Protein 4PAC (pdb70)

B-factor: mean 59.63, std 19.81, range [30.05, 154.55]

Organism: Arabidopsis thaliana (NCBI:txid3702)

InterPro domains:
  IPR008207 Signal transduction histidine kinase, phosphotransfer (Hpt) domain [PF01627] (46-130)
  IPR008207 Signal transduction histidine kinase, phosphotransfer (Hpt) domain [PS50894] (40-147)
  IPR008207 Signal transduction histidine kinase, phosphotransfer (Hpt) domain [cd00088] (44-127)
  IPR036641 HPT domain superfamily [G3DSA:1.20.120.160] (1-156)
  IPR036641 HPT domain superfamily [SSF47226] (6-143)
  IPR045871 H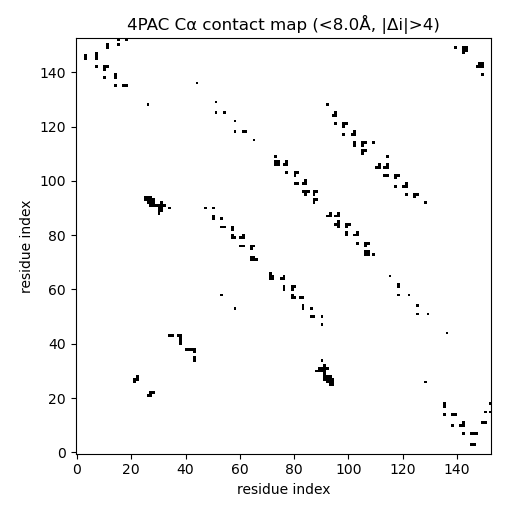istidine-containing phosphotransfer protein 1-5/Phosphorelay intermediate protein YPD1 [PTHR28242] (7-143)

Solvent-accessible surface area: 9187 Å² total; per-residue (Å²): 180,139,158,66,74,81,85,24,56,85,15,34,167,88,6,92,84,52,9,94,42,2,73,155,91,10,11,5,30,91,78,5,46,72,12,52,146,113,60,144,118,84,82,2,36,98,43,4,56,115,6,16,110,50,0,86,121,13,15,52,43,0,42,159,19,5,113,79,151,56,134,23,73,27,97,100,1,9,58,9,0,98,112,0,69,36,25,0,28,77,5,0,0,82,85,2,61,81,38,0,84,60,0,57,116,22,7,135,72,147,70,90,134,14,0,45,145,16,23,84,63,0,40,96,26,14,106,34,6,84,74,58,3,89,62,2,26,68,15,24,127,85,0,100,136,17,66,11,132,51,27,189,106

Foldseek 3Di:
DCVLVVVLVVLLVVLVVLVVVCVVVQQFDVLLLVVVVPDPDCVSVVLVVVLVVLLVVLLVQLVVQLPCPDDGPLVRNLVSLVVNLVSCVNNGRGVLNVLSVQLNVCSVVVVSVSVVVSSVSSVVSVVVSVVSVVVSVVSVVVNVVSPHDHDSD

Radius of gyration: 18.5 Å; Cα contacts (8 Å, |Δi|>4): 144; chains: 1; bounding box: 27×26×65 Å

GO terms:
  GO:0005634 nucleus (C, IDA)
  GO:0005737 cytoplasm (C, IDA)
  GO:0043424 protein histidine kinase binding (F, IPI)
  GO:0009927 histidine phosphotransfer kinase activity (F, IDA)
  GO:0000160 phosphorelay signal transduction system (P, IDA)
  GO:0009557 antipodal cell differentiation (P, IGI)
  GO:0009560 embryo sac egg cell differentiation (P, IGI)
  GO:0009736 cytokinin-activated signaling pathway (P, TAS)
  GO:0005829 cytosol (C, HDA)
  GO:0009736 cytokinin-activated signaling pathway (P, IMP)
  GO:0005515 protein binding (F, IPI)

Sequence (153 aa):
MEFMDALIAQLQRQFRDYTISLYQQGFLDDQFTELKKLQDPDFVSEVLSLFFEDCVKLISNMARALDTTGTVDFSQVGASVHQLKGSSSSVGAKRVKTLCVSFKECCEAKNYEGCVRCLQQVDIEYKALKTKLQDMFNLEKQIIQAGGIVPQV

Secondary structure (DSSP, 8-state):
-TTTHHHHHHHHHHHHHHHHHHHHTTSB-HHHHHHHTT----HHHHHHHHHHHHHHHHHHHHHHHHS-SSS--HHHHHHHHHHHHHHHHHHTBHHHHHHHHHHHHHHHTT-HHHHHHHHHHHHHHHHHHHHHHHHHHHHHHHHHTTTPPPP--

Structure (mmCIF, N/CA/C/O backbone):
data_4PAC
#
_entry.id   4PAC
#
_cell.length_a   59.900
_cell.length_b   59.900
_cell.length_c   169.700
_cell.angle_alpha   90.00
_cell.angle_beta   90.00
_cell.angle_gamma   90.00
#
_symmetry.space_group_name_H-M   'P 41 21 2'
#
loop_
_entity.id
_entity.type
_entity.pdbx_description
1 polymer 'Histidine-containing phosphotransfer protein 2'
2 non-polymer '2-(N-MORPHOLINO)-ETHANESULFONIC ACID'
3 non-polymer IMIDAZOLE
4 water water
#
loop_
_atom_site.group_PDB
_atom_site.id
_atom_site.type_symbol
_atom_site.label_atom_id
_atom_site.label_alt_id
_atom_site.label_comp_id
_atom_site.label_asym_id
_atom_site.label_entity_id
_atom_site.label_seq_id
_atom_site.pdbx_PDB_ins_code
_atom_site.Cartn_x
_atom_site.Cartn_y
_atom_site.Cartn_z
_atom_site.occupancy
_atom_site.B_iso_or_equiv
_atom_site.auth_seq_id
_atom_site.auth_comp_id
_atom_site.auth_asym_id
_atom_site.auth_atom_id
_atom_site.pdbx_PDB_model_num
ATOM 1 N N . MET A 1 42 ? 23.744 9.324 40.717 1.00 77.50 42 MET A N 1
ATOM 2 C CA . MET A 1 42 ? 24.571 9.073 41.916 1.00 90.45 42 MET A CA 1
ATOM 3 C C . MET A 1 42 ? 25.946 8.511 41.544 1.00 85.56 42 MET A C 1
ATOM 4 O O . MET A 1 42 ? 26.118 7.888 40.503 1.00 86.86 42 MET A O 1
ATOM 9 N N . GLU A 1 43 ? 26.932 8.753 42.396 1.00 86.13 43 GLU A N 1
ATOM 10 C CA . GLU A 1 43 ? 28.316 8.805 41.927 1.00 84.77 43 GLU A CA 1
ATOM 11 C C . GLU A 1 43 ? 29.053 7.462 41.691 1.00 83.81 43 GLU A C 1
ATOM 12 O O . GLU A 1 43 ? 30.258 7.449 41.433 1.00 81.57 43 GLU A O 1
ATOM 18 N N . PHE A 1 44 ? 28.319 6.348 41.724 1.00 83.25 44 PHE A N 1
ATOM 19 C CA . PHE A 1 44 ? 28.884 5.016 41.401 1.00 74.00 44 PHE A CA 1
ATOM 20 C C . PHE A 1 44 ? 28.679 4.614 39.938 1.00 71.19 44 PHE A C 1
ATOM 21 O O . PHE A 1 44 ? 29.391 3.742 39.415 1.00 78.08 44 PHE A O 1
ATOM 29 N N . MET A 1 45 ? 27.687 5.238 39.300 1.00 61.84 45 MET A N 1
ATOM 30 C CA . MET A 1 45 ? 27.453 5.085 37.878 1.00 58.08 45 MET A CA 1
ATOM 31 C C . MET A 1 45 ? 28.456 5.887 37.077 1.00 63.69 45 MET A C 1
ATOM 32 O O . MET A 1 45 ? 28.547 5.714 35.866 1.00 72.96 45 MET A O 1
ATOM 37 N N . ASP A 1 46 ? 29.206 6.763 37.747 1.00 67.01 46 ASP A N 1
ATOM 38 C CA . ASP A 1 46 ? 30.238 7.593 37.099 1.00 68.69 46 ASP A CA 1
ATOM 39 C C . ASP A 1 46 ? 31.323 6.725 36.450 1.00 73.72 46 ASP A C 1
ATOM 40 O O . ASP A 1 46 ? 31.964 7.118 35.466 1.00 69.54 46 ASP A O 1
ATOM 45 N N . ALA A 1 47 ? 31.531 5.542 37.011 1.00 82.42 47 ALA A N 1
ATOM 46 C CA . ALA A 1 47 ? 32.438 4.576 36.413 1.00 89.18 47 ALA A CA 1
ATOM 47 C C . ALA A 1 47 ? 31.942 4.223 34.990 1.00 87.34 47 ALA A C 1
ATOM 48 O O . ALA A 1 47 ? 32.700 4.285 34.001 1.00 76.96 47 ALA A O 1
ATOM 50 N N . LEU A 1 48 ? 30.652 3.890 34.913 1.00 78.01 48 LEU A N 1
ATOM 51 C CA . LEU A 1 48 ? 30.001 3.494 33.675 1.00 76.22 48 LEU A CA 1
ATOM 52 C C . LEU A 1 48 ? 29.746 4.706 32.724 1.00 72.50 48 LEU A C 1
ATOM 53 O O . LEU A 1 48 ? 30.239 4.717 31.581 1.00 67.80 48 LEU A O 1
ATOM 58 N N . ILE A 1 49 ? 29.022 5.733 33.188 1.00 61.26 49 ILE A N 1
ATOM 59 C CA . ILE A 1 49 ? 28.824 6.933 32.363 1.00 62.75 49 ILE A CA 1
ATOM 60 C C . ILE A 1 49 ? 30.108 7.356 31.646 1.00 65.74 49 ILE A C 1
ATOM 61 O O . ILE A 1 49 ? 30.096 7.591 30.445 1.00 72.93 49 ILE A O 1
ATOM 66 N N . ALA A 1 50 ? 31.216 7.411 32.374 1.00 73.58 50 ALA A N 1
ATOM 67 C CA . ALA A 1 50 ? 32.518 7.790 31.797 1.00 76.00 50 ALA A CA 1
ATOM 68 C C . ALA A 1 50 ? 32.947 6.944 30.622 1.00 69.23 50 ALA A C 1
ATOM 69 O O . ALA A 1 50 ? 33.467 7.468 29.647 1.00 74.70 50 ALA A O 1
ATOM 71 N N . GLN A 1 51 ? 32.745 5.636 30.715 1.00 68.11 51 GLN A N 1
ATOM 72 C CA . GLN A 1 51 ? 33.334 4.737 29.739 1.00 73.09 51 GLN A CA 1
ATOM 73 C C . GLN A 1 51 ? 32.528 4.740 28.417 1.00 76.61 51 GLN A C 1
ATOM 74 O O . GLN A 1 51 ? 33.124 4.703 27.320 1.00 72.86 51 GLN A O 1
ATOM 80 N N . LEU A 1 52 ? 31.191 4.789 28.523 1.00 62.87 52 LEU A N 1
ATOM 81 C CA . LEU A 1 52 ? 30.335 4.856 27.338 1.00 56.66 52 LEU A CA 1
ATOM 82 C C . LEU A 1 52 ? 30.568 6.175 26.644 1.00 58.30 52 LEU A C 1
ATOM 83 O O . LEU A 1 52 ? 30.664 6.240 25.415 1.00 63.46 52 LEU A O 1
ATOM 88 N N . GLN A 1 53 ? 30.673 7.233 27.427 1.00 52.73 53 GLN A N 1
ATOM 89 C CA . GLN A 1 53 ? 31.098 8.490 26.857 1.00 53.76 53 GLN A CA 1
ATOM 90 C C . GLN A 1 53 ? 32.417 8.279 26.068 1.00 54.05 53 GLN A C 1
ATOM 91 O O . GLN A 1 53 ? 32.553 8.805 24.965 1.00 54.44 53 GLN A O 1
ATOM 97 N N . ARG A 1 54 ? 33.359 7.468 26.581 1.00 57.96 54 ARG A N 1
ATOM 98 C CA . ARG A 1 54 ? 34.599 7.192 25.833 1.00 53.14 54 ARG A CA 1
ATOM 99 C C . ARG A 1 54 ? 34.195 6.441 24.550 1.00 53.05 54 ARG A C 1
ATOM 100 O O . ARG A 1 54 ? 34.368 6.965 23.433 1.00 52.56 54 ARG A O 1
ATOM 108 N N . GLN A 1 55 ? 33.597 5.255 24.721 1.00 48.50 55 GLN A N 1
ATOM 109 C CA . GLN A 1 55 ? 33.087 4.419 23.621 1.00 48.68 55 GLN A CA 1
ATOM 110 C C . GLN A 1 55 ? 32.447 5.230 22.487 1.00 50.09 55 GLN A C 1
ATOM 111 O O . GLN A 1 55 ? 32.876 5.117 21.332 1.00 53.94 55 GLN A O 1
ATOM 117 N N . PHE A 1 56 ? 31.430 6.033 22.826 1.00 47.12 56 PHE A N 1
ATOM 118 C CA . PHE A 1 56 ? 30.848 7.052 21.947 1.00 47.59 56 PHE A CA 1
ATOM 119 C C . PHE A 1 56 ? 31.840 7.949 21.194 1.00 54.00 56 PHE A C 1
ATOM 120 O O . PHE A 1 56 ? 31.910 7.878 19.954 1.00 60.81 56 PHE A O 1
ATOM 128 N N . ARG A 1 57 ? 32.600 8.789 21.905 1.00 53.50 57 ARG A N 1
ATOM 129 C CA . ARG A 1 57 ? 33.610 9.642 21.233 1.00 55.97 57 ARG A CA 1
ATOM 130 C C . ARG A 1 57 ? 34.429 8.830 20.248 1.00 60.59 57 ARG A C 1
ATOM 131 O O . ARG A 1 57 ? 34.657 9.283 19.126 1.00 59.22 57 ARG A O 1
ATOM 139 N N . ASP A 1 58 ? 34.821 7.615 20.642 1.00 58.36 58 ASP A N 1
ATOM 140 C CA . ASP A 1 58 ? 35.740 6.821 19.831 1.00 60.24 58 ASP A CA 1
ATOM 141 C C . ASP A 1 58 ? 35.087 6.367 18.548 1.00 64.45 58 ASP A C 1
ATOM 142 O O . ASP A 1 58 ? 35.583 6.672 17.466 1.00 71.07 58 ASP A O 1
ATOM 147 N N . TYR A 1 59 ? 33.987 5.625 18.668 1.00 66.52 59 TYR A N 1
ATOM 148 C CA . TYR A 1 59 ? 33.168 5.199 17.528 1.00 61.55 59 TYR A CA 1
ATOM 149 C C . TYR A 1 59 ? 32.852 6.387 16.619 1.00 54.66 59 TYR A C 1
ATOM 150 O O . TYR A 1 59 ? 33.206 6.384 15.428 1.00 47.31 59 TYR A O 1
ATOM 159 N N . THR A 1 60 ? 32.190 7.400 17.191 1.00 48.06 60 THR A N 1
ATOM 160 C CA . THR A 1 60 ? 31.870 8.632 16.446 1.00 52.73 60 THR A CA 1
ATOM 161 C C . THR A 1 60 ? 33.017 9.162 15.578 1.00 55.70 60 THR A C 1
ATOM 162 O O . THR A 1 60 ? 32.854 9.368 14.367 1.00 63.26 60 THR A O 1
ATOM 166 N N . ILE A 1 61 ? 34.184 9.328 16.183 1.00 54.14 61 ILE A N 1
ATOM 167 C CA . ILE A 1 61 ? 35.382 9.703 15.449 1.00 53.17 61 ILE A CA 1
ATOM 168 C C . ILE A 1 61 ? 35.793 8.669 14.379 1.00 53.43 61 ILE A C 1
ATOM 169 O O . ILE A 1 61 ? 36.082 9.066 13.247 1.00 57.01 61 ILE A O 1
ATOM 174 N N . SER A 1 62 ? 35.764 7.366 14.692 1.00 50.54 62 SER A N 1
ATOM 175 C CA . SER A 1 62 ? 36.005 6.341 13.660 1.00 48.86 62 SER A CA 1
ATOM 176 C C . SER A 1 62 ? 35.008 6.379 12.479 1.00 54.53 62 SER A C 1
ATOM 177 O O . SER A 1 62 ? 35.395 6.072 11.328 1.00 53.77 62 SER A O 1
ATOM 180 N N . LEU A 1 63 ? 33.741 6.747 12.718 1.00 49.04 63 LEU A N 1
ATOM 181 C CA . LEU A 1 63 ? 32.845 6.958 11.561 1.00 49.67 63 LEU A CA 1
ATOM 182 C C . LEU A 1 63 ? 33.271 8.117 10.632 1.00 56.21 63 LEU A C 1
ATOM 183 O O . LEU A 1 63 ? 33.053 8.054 9.418 1.00 65.19 63 LEU A O 1
ATOM 188 N N . TYR A 1 64 ? 33.852 9.186 11.165 1.00 54.36 64 TYR A N 1
ATOM 189 C CA . TYR A 1 64 ? 34.292 10.252 10.261 1.00 56.07 64 TYR A CA 1
ATOM 190 C C . TYR A 1 64 ? 35.588 9.842 9.586 1.00 62.22 64 TYR A C 1
ATOM 191 O O . TYR A 1 64 ? 35.808 10.098 8.406 1.00 68.38 64 TYR A O 1
ATOM 200 N N . GLN A 1 65 ? 36.444 9.189 10.348 1.00 67.05 65 GLN A N 1
ATOM 201 C CA . GLN A 1 65 ? 37.733 8.823 9.847 1.00 76.03 65 GLN A CA 1
ATOM 202 C C . GLN A 1 65 ? 37.585 7.854 8.690 1.00 73.86 65 GLN A C 1
ATOM 203 O O . GLN A 1 65 ? 38.436 7.820 7.819 1.00 81.92 65 GLN A O 1
ATOM 209 N N . GLN A 1 66 ? 36.510 7.072 8.682 1.00 74.81 66 GLN A N 1
ATOM 210 C CA . GLN A 1 66 ? 36.212 6.165 7.560 1.00 70.01 66 GLN A CA 1
ATOM 211 C C . GLN A 1 66 ? 35.262 6.789 6.521 1.00 63.62 66 GLN A C 1
ATOM 212 O O . GLN A 1 66 ? 34.776 6.087 5.613 1.00 61.16 66 GLN A O 1
ATOM 218 N N . GLY A 1 67 ? 35.016 8.103 6.658 1.00 59.03 67 GLY A N 1
ATOM 219 C CA . GLY A 1 67 ? 34.088 8.865 5.808 1.00 51.83 67 GLY A CA 1
ATOM 220 C C . GLY A 1 67 ? 32.742 8.181 5.556 1.00 60.83 67 GLY A C 1
ATOM 221 O O . GLY A 1 67 ? 32.345 8.050 4.407 1.00 65.49 67 GLY A O 1
ATOM 222 N N . PHE A 1 68 ? 32.064 7.699 6.613 1.00 54.46 68 PHE A N 1
ATOM 223 C CA . PHE A 1 68 ? 30.673 7.289 6.506 1.00 51.80 68 PHE A CA 1
ATOM 224 C C . PHE A 1 68 ? 29.867 8.539 6.722 1.00 57.52 68 PHE A C 1
ATOM 225 O O . PHE A 1 68 ? 28.695 8.589 6.348 1.00 67.31 68 PHE A O 1
ATOM 233 N N . LEU A 1 69 ? 30.484 9.534 7.366 1.00 52.99 69 LEU A N 1
ATOM 234 C CA . LEU A 1 69 ? 29.784 10.765 7.709 1.00 52.61 69 LEU A CA 1
ATOM 235 C C . LEU A 1 69 ? 30.631 11.992 7.422 1.00 51.05 69 LEU A C 1
ATOM 236 O O . LEU A 1 69 ? 31.856 11.870 7.282 1.00 48.31 69 LEU A O 1
ATOM 241 N N . ASP A 1 70 ? 29.973 13.157 7.339 1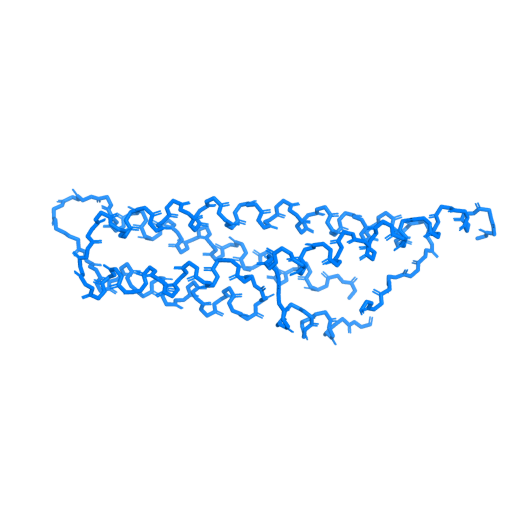.00 46.44 70 ASP A N 1
ATOM 242 C CA . ASP A 1 70 ? 30.665 14.413 7.140 1.00 47.13 70 ASP A CA 1
ATOM 243 C C . ASP A 1 70 ? 30.033 15.614 7.853 1.00 49.71 70 ASP A C 1
ATOM 244 O O . ASP A 1 70 ? 29.177 15.477 8.737 1.00 51.68 70 ASP A O 1
ATOM 249 N N . ASP A 1 71 ? 30.461 16.796 7.440 1.00 46.01 71 ASP A N 1
ATOM 250 C CA . ASP A 1 71 ? 30.130 18.010 8.119 1.00 53.35 71 ASP A CA 1
ATOM 251 C C . ASP A 1 71 ? 28.622 18.300 8.184 1.00 50.00 71 ASP A C 1
ATOM 252 O O . ASP A 1 71 ? 28.169 19.077 9.043 1.00 50.19 71 ASP A O 1
ATOM 257 N N . GLN A 1 72 ? 27.840 17.677 7.304 1.00 47.80 72 GLN A N 1
ATOM 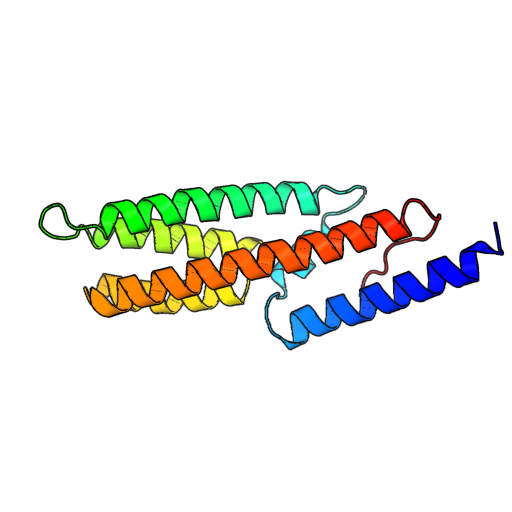258 C CA . GLN A 1 72 ? 26.407 17.953 7.266 1.00 45.66 72 GLN A CA 1
ATOM 259 C C . GLN A 1 72 ? 25.709 17.147 8.339 1.00 48.04 72 GLN A C 1
ATOM 260 O O . GLN A 1 72 ? 24.665 17.574 8.859 1.00 49.90 72 GLN A O 1
ATOM 266 N N . PHE A 1 73 ? 26.279 15.991 8.703 1.00 46.32 73 PHE A N 1
ATOM 267 C CA . PHE A 1 73 ? 25.728 15.220 9.856 1.00 48.81 73 PHE A CA 1
ATOM 268 C C . PHE A 1 73 ? 25.899 16.084 11.096 1.00 51.02 73 PHE A C 1
ATOM 269 O O . PHE A 1 73 ? 24.925 16.467 11.756 1.00 48.42 73 PHE A O 1
ATOM 277 N N . THR A 1 74 ? 27.165 16.390 11.381 1.00 49.85 74 THR A N 1
ATOM 278 C CA . THR A 1 74 ? 27.537 17.394 12.359 1.00 50.21 74 THR A CA 1
ATOM 279 C C . THR A 1 74 ? 26.564 18.558 12.400 1.00 53.73 74 THR A C 1
ATOM 280 O O . THR A 1 74 ? 25.951 18.819 13.430 1.00 66.04 74 THR A O 1
ATOM 284 N N . GLU A 1 75 ? 26.413 19.253 11.282 1.00 52.80 75 GLU A N 1
ATOM 285 C CA . GLU A 1 75 ? 25.475 20.377 11.185 1.00 52.99 75 GLU A CA 1
ATOM 286 C C . GLU A 1 75 ? 24.026 20.080 11.638 1.00 51.03 75 GLU A C 1
ATOM 287 O O . GLU A 1 75 ? 23.283 20.952 12.104 1.00 52.20 75 GLU A O 1
ATOM 293 N N . LEU A 1 76 ? 23.633 18.833 11.496 1.00 48.58 76 LEU A N 1
ATOM 294 C CA . LEU A 1 76 ? 22.301 18.422 11.846 1.00 49.61 76 LEU A CA 1
ATOM 295 C C . LEU A 1 76 ? 22.131 18.043 13.343 1.00 54.69 76 LEU A C 1
ATOM 296 O O . LEU A 1 76 ? 21.047 18.271 13.933 1.00 54.16 76 LEU A O 1
ATOM 301 N N . LYS A 1 77 ? 23.182 17.457 13.944 1.00 53.06 77 LYS A N 1
ATOM 302 C CA . LYS A 1 77 ? 23.315 17.345 15.419 1.00 50.68 77 LYS A CA 1
ATOM 303 C C . LYS A 1 77 ? 23.105 18.702 16.127 1.00 54.28 77 LYS A C 1
ATOM 304 O O . LYS A 1 77 ? 22.354 18.820 17.111 1.00 52.26 77 LYS A O 1
ATOM 310 N N . LYS A 1 78 ? 23.750 19.728 15.586 1.00 56.68 78 LYS A N 1
ATOM 311 C CA . LYS A 1 78 ? 23.598 21.073 16.075 1.00 61.47 78 LYS A CA 1
ATOM 312 C C . LYS A 1 78 ? 22.149 21.507 16.154 1.00 69.62 78 LYS A C 1
ATOM 313 O O . LYS A 1 78 ? 21.870 22.594 16.663 1.00 82.55 78 LYS A O 1
ATOM 319 N N . LEU A 1 79 ? 21.216 20.705 15.644 1.00 75.35 79 LEU A N 1
ATOM 320 C CA . LEU A 1 79 ? 19.809 21.125 15.695 1.00 76.86 79 LEU A CA 1
ATOM 321 C C . LEU A 1 79 ? 19.055 20.377 16.793 1.00 81.31 79 LEU A C 1
ATOM 322 O O . LEU A 1 79 ? 17.837 20.439 16.878 1.00 83.98 79 LEU A O 1
ATOM 327 N N . GLN A 1 80 ? 19.791 19.692 17.661 1.00 92.05 80 GLN A N 1
ATOM 328 C CA . GLN A 1 80 ? 19.203 19.159 18.892 1.00 113.31 80 GLN A CA 1
ATOM 329 C C . GLN A 1 80 ? 18.912 20.302 19.892 1.00 122.72 80 GLN A C 1
ATOM 330 O O . GLN A 1 80 ? 19.377 21.425 19.700 1.00 126.47 80 GLN A O 1
ATOM 336 N N . ASP A 1 81 ? 18.147 20.015 20.948 1.00 135.34 81 ASP A N 1
ATOM 337 C CA . ASP A 1 81 ? 17.879 20.990 22.024 1.00 130.93 81 ASP A CA 1
ATOM 338 C C . ASP A 1 81 ? 18.708 20.700 23.279 1.00 125.46 81 ASP A C 1
ATOM 339 O O . ASP A 1 81 ? 19.156 19.565 23.490 1.00 121.88 81 ASP A O 1
ATOM 344 N N . PRO A 1 85 ? 15.558 16.381 21.221 1.00 110.53 85 PRO A N 1
ATOM 345 C CA . PRO A 1 85 ? 15.729 15.366 22.275 1.00 100.23 85 PRO A CA 1
ATOM 346 C C . PRO A 1 85 ? 16.183 14.012 21.707 1.00 90.61 85 PRO A C 1
ATOM 347 O O . PRO A 1 85 ? 16.896 13.272 22.377 1.00 82.02 85 PRO A O 1
ATOM 351 N N . ASP A 1 86 ? 15.731 13.706 20.488 1.00 81.64 86 ASP A N 1
ATOM 352 C CA . ASP A 1 86 ? 16.196 12.576 19.664 1.00 77.96 86 ASP A CA 1
ATOM 353 C C . ASP A 1 86 ? 15.707 12.754 18.195 1.00 79.08 86 ASP A C 1
ATOM 354 O O . ASP A 1 86 ? 15.642 11.795 17.416 1.00 69.85 86 ASP A O 1
ATOM 359 N N . PHE A 1 87 ? 15.346 13.997 17.852 1.00 77.06 87 PHE A N 1
ATOM 360 C CA . PHE A 1 87 ? 14.945 14.444 16.502 1.00 60.50 87 PHE A CA 1
ATOM 361 C C . PHE A 1 87 ? 15.946 14.075 15.378 1.00 61.55 87 PHE A C 1
ATOM 362 O O . PHE A 1 87 ? 15.542 13.757 14.265 1.00 58.77 87 PHE A O 1
ATOM 370 N N . VAL A 1 88 ? 17.243 14.086 15.673 1.00 55.63 88 VAL A N 1
ATOM 371 C CA . VAL A 1 88 ? 18.211 13.596 14.713 1.00 53.10 88 VAL A CA 1
ATOM 372 C C . VAL A 1 88 ? 17.868 12.186 14.207 1.00 51.19 88 VAL A C 1
ATOM 373 O O . VAL A 1 88 ? 17.935 11.925 13.010 1.00 55.89 88 VAL A O 1
ATOM 377 N N . SER A 1 89 ? 17.485 11.282 15.094 1.00 54.84 89 SER A N 1
ATOM 378 C CA . SER A 1 89 ? 17.086 9.913 14.687 1.00 56.49 89 SER A CA 1
ATOM 379 C C . SER A 1 89 ? 15.823 9.854 13.814 1.00 56.26 89 SER A C 1
ATOM 380 O O . SER A 1 89 ? 15.678 8.946 12.999 1.00 64.47 89 SER A O 1
ATOM 383 N N . GLU A 1 90 ? 14.878 10.763 14.026 1.00 53.72 90 GLU A N 1
ATOM 384 C CA . GLU A 1 90 ? 13.665 10.753 13.211 1.00 55.55 90 GLU A CA 1
ATOM 385 C C . GLU A 1 90 ? 13.978 11.218 11.773 1.00 54.77 90 GLU A C 1
ATOM 386 O O . GLU A 1 90 ? 13.508 10.623 10.769 1.00 45.35 90 GLU A O 1
ATOM 392 N N . VAL A 1 91 ? 14.808 12.263 11.678 1.00 47.13 91 VAL A N 1
ATOM 393 C CA . VAL A 1 91 ? 15.217 12.724 10.394 1.00 35.87 91 VAL A CA 1
ATOM 394 C C . VAL A 1 91 ? 15.877 11.571 9.683 1.00 33.33 91 VAL A C 1
ATOM 395 O O . VAL A 1 91 ? 15.518 11.274 8.552 1.00 33.91 91 VAL A O 1
ATOM 399 N N . LEU A 1 92 ? 16.791 10.875 10.348 1.00 32.85 92 LEU A N 1
ATOM 400 C CA . LEU A 1 92 ? 17.488 9.766 9.659 1.00 35.36 92 LEU A CA 1
ATOM 401 C C . LEU A 1 92 ? 16.595 8.630 9.195 1.00 40.91 92 LEU A C 1
ATOM 402 O O . LEU A 1 92 ? 16.972 7.882 8.282 1.00 44.07 92 LEU A O 1
ATOM 407 N N . SER A 1 93 ? 15.421 8.470 9.810 1.00 35.91 93 SER A N 1
ATOM 408 C CA . SER A 1 93 ? 14.630 7.373 9.385 1.00 38.12 93 SER A CA 1
ATOM 409 C C . SER A 1 93 ? 13.945 7.840 8.137 1.00 45.55 93 SER A C 1
ATOM 410 O O . SER A 1 93 ? 13.746 7.030 7.224 1.00 55.90 93 SER A O 1
ATOM 413 N N . LEU A 1 94 ? 13.624 9.142 8.057 1.00 45.52 94 LEU A N 1
ATOM 414 C CA . LEU A 1 94 ? 12.988 9.703 6.834 1.00 43.46 94 LEU A CA 1
ATOM 415 C C . LEU A 1 94 ? 13.982 9.533 5.683 1.00 41.44 94 LEU A C 1
ATOM 416 O O . LEU A 1 94 ? 13.618 9.134 4.585 1.00 49.87 94 LEU A O 1
ATOM 421 N N . PHE A 1 95 ? 15.251 9.774 5.958 1.00 40.72 95 PHE A N 1
ATOM 422 C CA . PHE A 1 95 ? 16.307 9.435 4.988 1.00 42.86 95 PHE A CA 1
ATOM 423 C C . PHE A 1 95 ? 16.408 7.943 4.596 1.00 40.78 95 PHE A C 1
ATOM 424 O O . PHE A 1 95 ? 16.543 7.616 3.406 1.00 43.14 95 PHE A O 1
ATOM 432 N N . PHE A 1 96 ? 16.418 7.026 5.549 1.00 36.87 96 PHE A N 1
ATOM 433 C CA . PHE A 1 96 ? 16.371 5.610 5.087 1.00 40.80 96 PHE A CA 1
ATOM 434 C C . PHE A 1 96 ? 15.062 5.183 4.346 1.00 43.00 96 PHE A C 1
ATOM 435 O O . PHE A 1 96 ? 15.084 4.300 3.485 1.00 41.16 96 PHE A O 1
ATOM 443 N N . GLU A 1 97 ? 13.926 5.818 4.641 1.00 44.23 97 GLU A N 1
ATOM 444 C CA . GLU A 1 97 ? 12.714 5.549 3.844 1.00 40.74 97 GLU A CA 1
ATOM 445 C C . GLU A 1 97 ? 12.943 5.964 2.409 1.00 42.10 97 GLU A C 1
ATOM 446 O O . GLU A 1 97 ? 12.498 5.295 1.461 1.00 42.09 97 GLU A O 1
ATOM 452 N N . ASP A 1 98 ? 13.698 7.059 2.264 1.00 45.78 98 ASP A N 1
ATOM 453 C CA . ASP A 1 98 ? 14.187 7.537 0.966 1.00 45.57 98 ASP A CA 1
ATOM 454 C C . ASP A 1 98 ? 15.100 6.566 0.252 1.00 43.43 98 ASP A C 1
ATOM 455 O O . ASP A 1 98 ? 14.969 6.401 -0.952 1.00 46.36 98 ASP A O 1
ATOM 460 N N . CYS A 1 99 ? 16.048 5.959 0.952 1.00 37.14 99 CYS A N 1
ATOM 461 C CA . CYS A 1 99 ? 16.888 5.019 0.268 1.00 36.63 99 CYS A CA 1
ATOM 462 C C . CYS A 1 99 ? 16.004 3.902 -0.338 1.00 40.21 99 CYS A C 1
ATOM 463 O O . CYS A 1 99 ? 16.120 3.523 -1.529 1.00 37.14 99 CYS A O 1
ATOM 466 N N . VAL A 1 100 ? 15.052 3.432 0.461 1.00 39.48 100 VAL A N 1
ATOM 467 C CA . VAL A 1 100 ? 14.398 2.215 0.156 1.00 37.42 100 VAL A CA 1
ATOM 468 C C . VAL A 1 100 ? 13.598 2.532 -1.051 1.00 42.73 100 VAL A C 1
ATOM 469 O O . VAL A 1 100 ? 13.640 1.763 -2.042 1.00 46.91 100 VAL A O 1
ATOM 473 N N . LYS A 1 101 ? 12.897 3.676 -0.976 1.00 36.65 101 LYS A N 1
ATOM 474 C CA . LYS A 1 101 ? 11.991 4.053 -2.032 1.00 33.68 101 LYS A CA 1
ATOM 475 C C . LYS A 1 101 ? 12.769 4.306 -3.267 1.00 36.21 101 LYS A C 1
ATOM 476 O O . LYS A 1 101 ? 12.483 3.746 -4.319 1.00 38.24 101 LYS A O 1
ATOM 482 N N . LEU A 1 102 ? 13.748 5.208 -3.156 1.00 42.67 102 LEU A N 1
ATOM 483 C CA . LEU A 1 102 ? 14.476 5.668 -4.333 1.00 40.22 102 LEU A CA 1
ATOM 484 C C . LEU A 1 102 ? 15.190 4.498 -4.923 1.00 40.73 102 LEU A C 1
ATOM 485 O O . LEU A 1 102 ? 15.129 4.291 -6.134 1.00 46.85 102 LEU A O 1
ATOM 490 N N . ILE A 1 103 ? 15.815 3.679 -4.098 1.00 39.86 103 ILE A N 1
ATOM 491 C CA . ILE A 1 103 ? 16.392 2.473 -4.695 1.00 49.58 103 ILE A CA 1
ATOM 492 C C . ILE A 1 103 ? 15.357 1.544 -5.388 1.00 52.23 103 ILE A C 1
ATOM 493 O O . ILE A 1 103 ? 15.596 1.090 -6.513 1.00 58.84 103 ILE A O 1
ATOM 498 N N . SER A 1 104 ? 14.198 1.288 -4.791 1.00 45.77 104 SER A N 1
ATOM 499 C CA . SER A 1 104 ? 13.288 0.438 -5.538 1.00 48.90 104 SER A CA 1
ATOM 500 C C . SER A 1 104 ? 13.002 1.079 -6.917 1.00 50.68 104 SER A C 1
ATOM 501 O O . SER A 1 104 ? 13.090 0.380 -7.917 1.00 57.18 104 SER A O 1
ATOM 504 N N . ASN A 1 105 ? 12.748 2.395 -6.992 1.00 45.64 105 ASN A N 1
ATOM 505 C CA . ASN A 1 105 ? 12.615 3.090 -8.304 1.00 45.06 105 ASN A CA 1
ATOM 506 C C . ASN A 1 105 ? 13.705 2.742 -9.352 1.00 49.20 105 ASN A C 1
ATOM 507 O O . ASN A 1 105 ? 13.411 2.436 -10.520 1.00 53.71 105 ASN A O 1
ATOM 512 N N . MET A 1 106 ? 14.953 2.813 -8.925 1.00 46.77 106 MET A N 1
ATOM 513 C CA . MET A 1 106 ? 16.074 2.407 -9.734 1.00 50.52 106 MET A CA 1
ATOM 514 C C . MET A 1 106 ? 16.054 0.915 -10.134 1.00 54.29 106 MET A C 1
ATOM 515 O O . MET A 1 106 ? 16.160 0.597 -11.311 1.00 57.53 106 MET A O 1
ATOM 520 N N . ALA A 1 107 ? 15.888 -0.015 -9.207 1.00 52.26 107 ALA A N 1
ATOM 521 C CA . ALA A 1 107 ? 15.956 -1.423 -9.629 1.00 49.68 107 ALA A CA 1
ATOM 522 C C . ALA A 1 107 ? 14.792 -1.754 -10.555 1.00 53.92 107 ALA A C 1
ATOM 523 O O . ALA A 1 107 ? 14.976 -2.429 -11.569 1.00 54.15 107 ALA A O 1
ATOM 525 N N . ARG A 1 108 ? 13.595 -1.273 -10.203 1.00 53.82 108 ARG A N 1
ATOM 526 C CA . ARG A 1 108 ? 12.443 -1.322 -11.070 1.00 48.40 108 ARG A CA 1
ATOM 527 C C . ARG A 1 108 ? 12.816 -0.773 -12.453 1.00 52.43 108 ARG A C 1
ATOM 528 O O . ARG A 1 108 ? 12.803 -1.541 -13.411 1.00 46.07 108 ARG A O 1
ATOM 536 N N . ALA A 1 109 ? 13.205 0.509 -12.579 1.00 52.54 109 ALA A N 1
ATOM 537 C CA . ALA A 1 109 ? 13.650 1.001 -13.909 1.00 50.37 109 ALA A CA 1
ATOM 538 C C . ALA A 1 109 ? 14.846 0.210 -14.534 1.00 48.10 109 ALA A C 1
ATOM 539 O O . ALA A 1 109 ? 14.932 0.043 -15.754 1.00 46.79 109 ALA A O 1
ATOM 541 N N . LEU A 1 110 ? 15.769 -0.304 -13.742 1.00 53.66 110 LEU A N 1
ATOM 542 C CA . LEU A 1 110 ? 16.908 -1.018 -14.384 1.00 57.45 110 LEU A CA 1
ATOM 543 C C . LEU A 1 110 ? 16.609 -2.435 -14.845 1.00 65.33 110 LEU A C 1
ATOM 544 O O . LEU A 1 110 ? 17.299 -2.951 -15.754 1.00 65.01 110 LEU A O 1
ATOM 549 N N . ASP A 1 111 ? 15.575 -3.042 -14.251 1.00 71.22 111 ASP A N 1
ATOM 550 C CA . ASP A 1 111 ? 15.098 -4.370 -14.663 1.00 86.16 111 ASP A CA 1
ATOM 551 C C . ASP A 1 111 ? 14.263 -4.255 -15.945 1.00 95.74 111 ASP A C 1
ATOM 552 O O . ASP A 1 111 ? 13.116 -3.795 -15.924 1.00 99.49 111 ASP A O 1
ATOM 557 N N . THR A 1 112 ? 14.851 -4.721 -17.045 1.00 112.77 112 THR A N 1
ATOM 558 C CA . THR A 1 112 ? 14.460 -4.330 -18.404 1.00 123.62 112 THR A CA 1
ATOM 559 C C . THR A 1 112 ? 13.289 -5.101 -19.032 1.00 130.81 112 THR A C 1
ATOM 560 O O . THR A 1 112 ? 13.481 -6.170 -19.623 1.00 138.62 112 THR A O 1
ATOM 564 N N . THR A 1 113 ? 12.080 -4.553 -18.919 1.00 133.80 113 THR A N 1
ATOM 565 C CA . THR A 1 113 ? 10.953 -5.066 -19.714 1.00 141.71 113 THR A CA 1
ATOM 566 C C . THR A 1 113 ? 11.040 -4.566 -21.197 1.00 145.23 113 THR A C 1
ATOM 567 O O . THR A 1 113 ? 10.103 -4.727 -22.000 1.00 139.07 113 THR A O 1
ATOM 571 N N . GLY A 1 114 ? 12.200 -3.982 -21.533 1.00 138.92 114 GLY A N 1
ATOM 572 C CA . GLY A 1 114 ? 12.566 -3.581 -22.903 1.00 127.48 114 GLY A CA 1
ATOM 573 C C . GLY A 1 114 ? 13.029 -2.135 -23.091 1.00 118.99 114 GLY A C 1
ATOM 574 O O . GLY A 1 114 ? 12.200 -1.261 -23.388 1.00 125.01 114 GLY A O 1
ATOM 575 N N . THR A 1 115 ? 14.343 -1.892 -22.946 1.00 100.08 115 THR A N 1
ATOM 576 C CA . THR A 1 115 ? 14.967 -0.546 -23.053 1.00 94.71 115 THR A CA 1
ATOM 577 C C . THR A 1 115 ? 14.790 0.294 -21.781 1.00 95.81 115 THR A C 1
ATOM 578 O O . THR A 1 115 ? 13.670 0.477 -21.304 1.00 97.28 115 THR A O 1
ATOM 582 N N . VAL A 1 116 ? 15.892 0.836 -21.264 1.00 87.88 116 VAL A N 1
ATOM 583 C CA . VAL A 1 116 ? 15.891 1.542 -19.981 1.00 70.46 116 VAL A CA 1
ATOM 584 C C . VAL A 1 116 ? 15.605 3.040 -20.061 1.00 66.14 116 VAL A C 1
ATOM 585 O O . VAL A 1 116 ? 16.138 3.739 -20.933 1.00 54.89 116 VAL A O 1
ATOM 589 N N . ASP A 1 117 ? 14.779 3.541 -19.138 1.00 60.50 117 ASP A N 1
ATOM 590 C CA . ASP A 1 117 ? 14.568 4.977 -19.076 1.00 52.42 117 ASP A CA 1
ATOM 591 C C . ASP A 1 117 ? 15.684 5.626 -18.210 1.00 50.92 117 ASP A C 1
ATOM 592 O O . ASP A 1 117 ? 15.487 5.894 -17.038 1.00 45.33 117 ASP A O 1
ATOM 597 N N . PHE A 1 118 ? 16.865 5.855 -18.786 1.00 51.75 118 PHE A N 1
ATOM 598 C CA . PHE A 1 118 ? 17.981 6.394 -18.014 1.00 52.31 118 PHE A CA 1
ATOM 599 C C . PHE A 1 118 ? 17.684 7.767 -17.456 1.00 58.03 118 PHE A C 1
ATOM 600 O O . PHE A 1 118 ? 18.239 8.144 -16.426 1.00 61.57 118 PHE A O 1
ATOM 608 N N . SER A 1 119 ? 16.810 8.507 -18.132 1.00 52.25 119 SER A N 1
ATOM 609 C CA . SER A 1 119 ? 16.401 9.799 -17.655 1.00 61.08 119 SER A CA 1
ATOM 610 C C . SER A 1 119 ? 15.804 9.650 -16.254 1.00 70.30 119 SER A C 1
ATOM 611 O O . SER A 1 119 ? 16.120 10.422 -15.346 1.00 74.33 119 SER A O 1
ATOM 614 N N . GLN A 1 120 ? 14.959 8.647 -16.061 1.00 66.16 120 GLN A N 1
ATOM 615 C CA . GLN A 1 120 ? 14.307 8.525 -14.782 1.00 62.33 120 GLN A CA 1
ATOM 616 C C . GLN A 1 120 ? 15.097 7.772 -13.683 1.00 60.25 120 GLN A C 1
ATOM 617 O O . GLN A 1 120 ? 14.929 8.096 -12.500 1.00 68.08 120 GLN A O 1
ATOM 623 N N . VAL A 1 121 ? 15.934 6.795 -14.048 1.00 46.35 121 VAL A N 1
ATOM 624 C CA . VAL A 1 121 ? 16.903 6.240 -13.109 1.00 42.23 121 VAL A CA 1
ATOM 625 C C . VAL A 1 121 ? 17.632 7.458 -12.587 1.00 44.19 121 VAL A C 1
ATOM 626 O O . VAL A 1 121 ? 17.690 7.675 -11.393 1.00 57.61 121 VAL A O 1
ATOM 630 N N . GLY A 1 122 ? 18.157 8.286 -13.484 1.00 45.48 122 GLY A N 1
ATOM 631 C CA . GLY A 1 122 ? 18.834 9.543 -13.107 1.00 39.67 122 GLY A CA 1
ATOM 632 C C . GLY A 1 122 ? 18.172 10.540 -12.167 1.00 42.58 122 GLY A C 1
ATOM 633 O 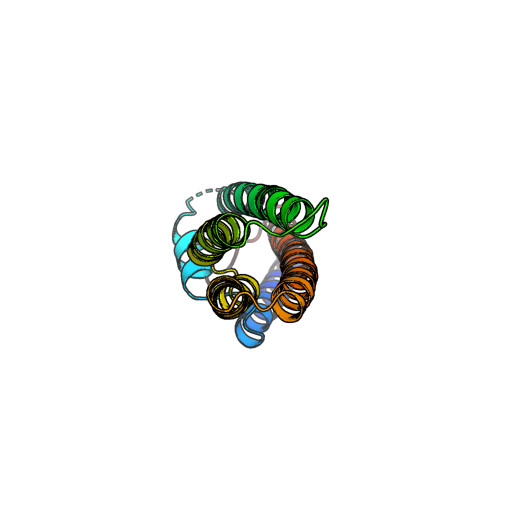O . GLY A 1 122 ? 18.863 11.280 -11.426 1.00 48.36 122 GLY A O 1
ATOM 634 N N . ALA A 1 123 ? 16.848 10.591 -12.149 1.00 39.73 123 ALA A N 1
ATOM 635 C CA . ALA A 1 123 ? 16.199 11.544 -11.255 1.00 44.00 123 ALA A CA 1
ATOM 636 C C . ALA A 1 123 ? 16.190 10.998 -9.816 1.00 46.93 123 ALA A C 1
ATOM 637 O O . ALA A 1 123 ? 16.256 11.759 -8.849 1.00 49.55 123 ALA A O 1
ATOM 639 N N . SER A 1 124 ? 16.114 9.680 -9.666 1.00 42.66 124 SER A N 1
ATOM 640 C CA . SER A 1 124 ? 16.208 9.088 -8.336 1.00 38.05 124 SER A CA 1
ATOM 641 C C . SER A 1 124 ? 17.637 9.178 -7.863 1.00 35.85 124 SER A C 1
ATOM 642 O O . SER A 1 124 ? 17.911 9.446 -6.670 1.00 31.50 124 SER A O 1
ATOM 645 N N . VAL A 1 125 ? 18.575 9.029 -8.788 1.00 33.52 125 VAL A N 1
ATOM 646 C CA . VAL A 1 125 ? 19.919 9.254 -8.346 1.00 37.16 125 VAL A CA 1
ATOM 647 C C . VAL A 1 125 ? 20.082 10.712 -7.890 1.00 38.61 125 VAL A C 1
ATOM 648 O O . VAL A 1 125 ? 20.612 10.993 -6.801 1.00 35.28 125 VAL A O 1
ATOM 652 N N . HIS A 1 126 ? 19.507 11.635 -8.644 1.00 37.74 126 HIS A N 1
ATOM 653 C CA . HIS A 1 126 ? 19.532 13.019 -8.183 1.00 39.10 126 HIS A CA 1
ATOM 654 C C . HIS A 1 126 ? 18.930 13.279 -6.788 1.00 41.77 126 HIS A C 1
ATOM 655 O O . HIS A 1 126 ? 19.559 13.954 -5.920 1.00 44.95 126 HIS A O 1
ATOM 662 N N . GLN A 1 127 ? 17.733 12.743 -6.539 1.00 39.58 127 GLN A N 1
ATOM 663 C CA . GLN A 1 127 ? 17.124 12.910 -5.207 1.00 38.95 127 GLN A CA 1
ATOM 664 C C . GLN A 1 127 ? 17.910 12.176 -4.148 1.00 40.71 127 GLN A C 1
ATOM 665 O O . GLN A 1 127 ? 18.113 12.694 -3.076 1.00 44.27 127 GLN A O 1
ATOM 671 N N . LEU A 1 128 ? 18.370 10.972 -4.460 1.00 39.20 128 LEU A N 1
ATOM 672 C CA . LEU A 1 128 ? 19.203 10.278 -3.522 1.00 41.80 128 LEU A CA 1
ATOM 673 C C . LEU A 1 128 ? 20.433 11.114 -3.152 1.00 41.89 128 LEU A C 1
ATOM 674 O O . LEU A 1 128 ? 20.770 11.280 -1.958 1.00 39.69 128 LEU A O 1
ATOM 679 N N . LYS A 1 129 ? 21.107 11.630 -4.168 1.00 45.91 129 LYS A N 1
ATOM 680 C CA . LYS A 1 129 ? 22.271 12.496 -3.913 1.00 51.35 129 LYS A CA 1
ATOM 681 C C . LYS A 1 129 ? 21.915 13.569 -2.888 1.00 48.16 129 LYS A C 1
ATOM 682 O O . LYS A 1 129 ? 22.519 13.605 -1.820 1.00 52.09 129 LYS A O 1
ATOM 688 N N . GLY A 1 130 ? 20.906 14.396 -3.197 1.00 42.32 130 GLY A N 1
ATOM 689 C CA . GLY A 1 130 ? 20.550 15.530 -2.345 1.00 36.48 130 GLY A CA 1
ATOM 690 C C . GLY A 1 130 ? 20.155 15.108 -0.948 1.00 39.81 130 GLY A C 1
ATOM 691 O O . GLY A 1 130 ? 20.535 15.745 0.048 1.00 47.20 130 GLY A O 1
ATOM 692 N N . SER A 1 131 ? 19.383 14.026 -0.876 1.00 39.45 131 SER A N 1
ATOM 693 C CA . SER A 1 131 ? 18.911 13.461 0.362 1.00 38.96 131 SER A CA 1
ATOM 694 C C . SER A 1 131 ? 20.112 12.982 1.180 1.00 42.21 131 SER A C 1
ATOM 695 O O . 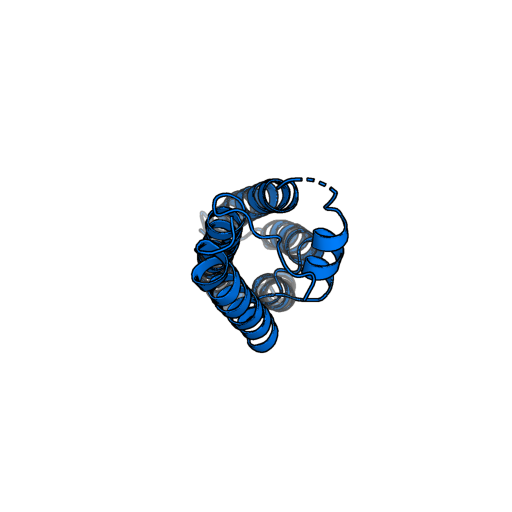SER A 1 131 ? 20.186 13.328 2.354 1.00 41.79 131 SER A O 1
ATOM 698 N N . SER A 1 132 ? 21.050 12.210 0.588 1.00 38.12 132 SER A N 1
ATOM 699 C CA . SER A 1 132 ? 22.185 11.735 1.373 1.00 39.23 132 SER A CA 1
ATOM 700 C C . SER A 1 132 ? 23.082 12.908 1.748 1.00 46.01 132 SER A C 1
ATOM 701 O O . SER A 1 132 ? 23.677 12.950 2.822 1.00 56.48 132 SER A O 1
ATOM 704 N N . SER A 1 133 ? 23.139 13.888 0.882 1.00 49.50 133 SER A N 1
ATOM 705 C CA . SER A 1 133 ? 23.917 15.075 1.172 1.00 57.06 133 SER A CA 1
ATOM 706 C C . SER A 1 133 ? 23.437 15.752 2.434 1.00 54.01 133 SER A C 1
ATOM 707 O O . SER A 1 133 ? 24.234 16.079 3.322 1.00 51.17 133 SER A O 1
ATOM 710 N N . SER A 1 134 ? 22.131 15.959 2.523 1.00 54.86 134 SER A N 1
ATOM 711 C CA . SER A 1 134 ? 21.616 16.816 3.579 1.00 52.10 134 SER A CA 1
ATOM 712 C C . SER A 1 134 ? 21.718 16.173 4.981 1.00 54.75 134 SER A C 1
ATOM 713 O O . SER A 1 134 ? 21.551 16.849 5.989 1.00 54.26 134 SER A O 1
ATOM 716 N N . VAL A 1 135 ? 22.009 14.870 5.044 1.00 57.36 135 VAL A N 1
ATOM 717 C CA . VAL A 1 135 ? 22.279 14.199 6.328 1.00 46.17 135 VAL A CA 1
ATOM 718 C C . VAL A 1 135 ? 23.770 13.872 6.554 1.00 50.05 135 VAL A C 1
ATOM 719 O O . VAL A 1 135 ? 24.150 13.473 7.647 1.00 52.35 135 VAL A O 1
ATOM 723 N N . GLY A 1 136 ? 24.627 14.031 5.557 1.00 43.12 136 GLY A N 1
ATOM 724 C CA . GLY A 1 136 ? 26.015 13.792 5.818 1.00 35.92 136 GLY A CA 1
ATOM 725 C C . GLY A 1 136 ? 26.429 12.389 5.479 1.00 43.26 136 GLY A C 1
ATOM 726 O O . GLY A 1 136 ? 27.563 11.977 5.814 1.00 43.21 136 GLY A O 1
ATOM 727 N N . ALA A 1 137 ? 25.560 11.663 4.754 1.00 47.90 137 ALA A N 1
ATOM 728 C CA . ALA A 1 137 ? 25.785 10.217 4.429 1.00 42.24 137 ALA A CA 1
ATOM 729 C C . ALA A 1 137 ? 26.799 10.114 3.313 1.00 41.12 137 ALA A C 1
ATOM 730 O O . ALA A 1 137 ? 26.459 9.870 2.133 1.00 42.39 137 ALA A O 1
ATOM 732 N N . LYS A 1 138 ? 28.058 10.307 3.686 1.00 46.27 138 LYS A N 1
ATOM 733 C CA . LYS A 1 138 ? 29.109 10.612 2.696 1.00 43.47 138 LYS A CA 1
ATOM 734 C C . LYS A 1 138 ? 29.409 9.537 1.694 1.00 44.42 138 LYS A C 1
ATOM 735 O O . LYS A 1 138 ? 29.584 9.843 0.519 1.00 54.78 138 LYS A O 1
ATOM 741 N N . ARG A 1 139 ? 29.453 8.272 2.092 1.00 44.57 139 ARG A N 1
ATOM 742 C CA . ARG A 1 139 ? 29.708 7.236 1.085 1.00 40.29 139 ARG A CA 1
ATOM 743 C C . ARG A 1 139 ? 28.564 7.083 0.083 1.00 42.60 139 ARG A C 1
ATOM 744 O O . ARG A 1 139 ? 28.805 6.907 -1.116 1.00 48.72 139 ARG A O 1
ATOM 752 N N . VAL A 1 140 ? 27.320 7.158 0.554 1.00 41.82 140 VAL A N 1
ATOM 753 C CA . VAL A 1 140 ? 26.157 7.118 -0.358 1.00 39.19 140 VAL A CA 1
ATOM 754 C C . VAL A 1 140 ? 26.245 8.296 -1.326 1.00 40.97 140 VAL A C 1
ATOM 755 O O . VAL A 1 140 ? 26.081 8.112 -2.561 1.00 39.28 140 VAL A O 1
ATOM 759 N N . LYS A 1 141 ? 26.469 9.503 -0.786 1.00 41.77 141 LYS A N 1
ATOM 760 C CA . LYS A 1 141 ? 26.589 10.694 -1.663 1.00 42.81 141 LYS A CA 1
ATOM 761 C C . LYS A 1 141 ? 27.663 10.508 -2.765 1.00 44.43 141 LYS A C 1
ATOM 762 O O . LYS A 1 141 ? 27.372 10.680 -3.941 1.00 46.87 141 LYS A O 1
ATOM 768 N N . THR A 1 142 ? 28.886 10.132 -2.391 1.00 43.37 142 THR A N 1
ATOM 769 C CA . THR A 1 142 ? 29.927 9.873 -3.376 1.00 41.15 142 THR A CA 1
ATOM 770 C C . THR A 1 142 ? 29.468 8.875 -4.417 1.00 43.64 142 THR A C 1
ATOM 771 O O . THR A 1 142 ? 29.526 9.157 -5.608 1.00 48.26 142 THR A O 1
ATOM 775 N N . LEU A 1 143 ? 29.020 7.699 -3.996 1.00 45.10 143 LEU A N 1
ATOM 776 C CA . LEU A 1 143 ? 28.466 6.777 -4.982 1.00 46.33 143 LEU A CA 1
ATOM 777 C C . LEU A 1 143 ? 27.418 7.457 -5.897 1.00 43.36 143 LEU A C 1
ATOM 778 O O . LEU A 1 143 ? 27.471 7.279 -7.106 1.00 39.84 143 LEU A O 1
ATOM 783 N N . CYS A 1 144 ? 26.501 8.254 -5.343 1.00 41.91 144 CYS A N 1
ATOM 784 C CA . CYS A 1 144 ? 25.517 8.966 -6.180 1.00 40.63 144 CYS A CA 1
ATOM 785 C C . CYS A 1 144 ? 26.128 9.815 -7.323 1.00 43.40 144 CYS A C 1
ATOM 786 O O . CYS A 1 144 ? 25.630 9.812 -8.448 1.00 38.80 144 CYS A O 1
ATOM 789 N N . VAL A 1 145 ? 27.223 10.521 -7.032 1.00 50.53 145 VAL A N 1
ATOM 790 C CA . VAL A 1 145 ? 27.972 11.322 -8.029 1.00 50.31 145 VAL A CA 1
ATOM 791 C C . VAL A 1 145 ? 28.518 10.515 -9.188 1.00 50.42 145 VAL A C 1
ATOM 792 O O . VAL A 1 145 ? 28.361 10.930 -10.321 1.00 53.13 145 VAL A O 1
ATOM 796 N N . SER A 1 146 ? 29.153 9.377 -8.908 1.00 52.34 146 SER A N 1
ATOM 797 C CA . SER A 1 146 ? 29.564 8.434 -9.950 1.00 47.2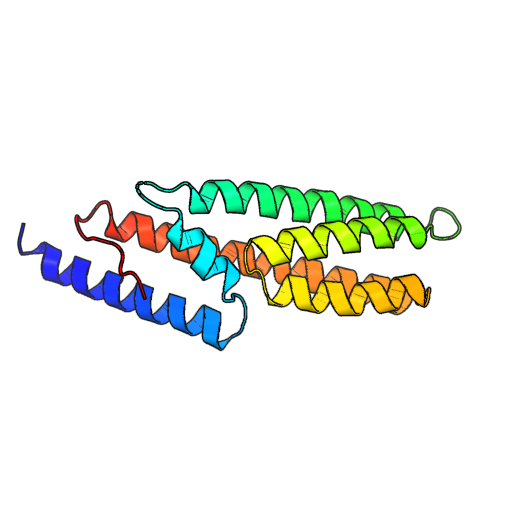1 146 SER A CA 1
ATOM 798 C C . SER A 1 146 ? 28.383 7.830 -10.707 1.00 53.17 146 SER A C 1
ATOM 799 O O . SER A 1 146 ? 28.416 7.787 -11.932 1.00 66.07 146 SER A O 1
ATOM 802 N N . PHE A 1 147 ? 27.340 7.384 -9.998 1.00 53.98 147 PHE A N 1
ATOM 803 C CA . PHE A 1 147 ? 26.100 6.797 -10.585 1.00 53.41 147 PHE A CA 1
ATOM 804 C C . PHE A 1 147 ? 25.420 7.759 -11.582 1.00 55.81 147 PHE A C 1
ATOM 805 O O . PHE A 1 147 ? 24.682 7.327 -12.473 1.00 59.30 147 PHE A O 1
ATOM 813 N N . LYS A 1 148 ? 25.627 9.062 -11.404 1.00 52.34 148 LYS A N 1
ATOM 814 C CA . LYS A 1 148 ? 25.022 10.060 -12.289 1.00 59.57 148 LYS A CA 1
ATOM 815 C C . LYS A 1 148 ? 25.744 10.073 -13.631 1.00 65.66 148 LYS A C 1
ATOM 816 O O . LYS A 1 148 ? 25.101 10.162 -14.677 1.00 76.16 148 LYS A O 1
ATOM 822 N N . GLU A 1 149 ? 27.076 9.993 -13.580 1.00 60.68 149 GLU A N 1
ATOM 823 C CA . GLU A 1 149 ? 27.918 9.819 -14.748 1.00 59.62 149 GLU A CA 1
ATOM 824 C C . GLU A 1 149 ? 27.339 8.667 -15.597 1.00 65.01 149 GLU A C 1
ATOM 825 O O . GLU A 1 149 ? 27.044 8.844 -16.783 1.00 65.78 149 GLU A O 1
ATOM 831 N N . CYS A 1 150 ? 27.097 7.525 -14.959 1.00 58.98 150 CYS A N 1
ATOM 832 C CA . CYS A 1 150 ? 26.662 6.335 -15.660 1.00 59.15 150 CYS A CA 1
ATOM 833 C C . CYS A 1 150 ? 25.278 6.387 -16.265 1.00 63.30 150 CYS A C 1
ATOM 834 O O . CYS A 1 150 ? 25.001 5.596 -17.170 1.00 68.96 150 CYS A O 1
ATOM 837 N N . CYS A 1 151 ? 24.406 7.272 -15.776 1.00 58.35 151 CYS A N 1
ATOM 838 C CA . CYS A 1 151 ? 23.092 7.480 -16.426 1.00 59.06 151 CYS A CA 1
ATOM 839 C C . CYS A 1 151 ? 23.265 8.288 -17.687 1.00 61.72 151 CYS A C 1
ATOM 840 O O . CYS A 1 151 ? 22.913 7.817 -18.781 1.00 60.76 151 CYS A O 1
ATOM 843 N N . GLU A 1 152 ? 23.786 9.512 -17.507 1.00 62.52 152 GLU A N 1
ATOM 844 C CA . GLU A 1 152 ? 24.227 10.384 -18.578 1.00 57.03 152 GLU A CA 1
ATOM 845 C C . GLU A 1 152 ? 24.957 9.644 -19.699 1.00 58.23 152 GLU A C 1
ATOM 846 O O . GLU A 1 152 ? 24.728 9.924 -20.877 1.00 63.40 152 GLU A O 1
ATOM 852 N N . ALA A 1 153 ? 25.825 8.702 -19.325 1.00 49.83 153 ALA A N 1
ATOM 853 C CA . ALA A 1 153 ? 26.591 7.950 -20.301 1.00 48.77 153 ALA A CA 1
ATOM 854 C C . ALA A 1 153 ? 25.825 6.733 -20.795 1.00 52.65 153 ALA A C 1
ATOM 855 O O . ALA A 1 153 ? 26.351 5.948 -21.563 1.00 63.67 153 ALA A O 1
ATOM 857 N N . LYS A 1 154 ? 24.577 6.592 -20.392 1.00 53.81 154 LYS A N 1
ATOM 858 C CA . LYS A 1 154 ? 23.840 5.338 -20.584 1.00 56.63 154 LYS A CA 1
ATOM 859 C C . LYS A 1 154 ? 24.711 4.080 -20.532 1.00 55.25 154 LYS A C 1
ATOM 860 O O . LYS A 1 154 ? 24.534 3.152 -21.327 1.00 54.22 154 LYS A O 1
ATOM 866 N N . ASN A 1 155 ? 25.646 4.060 -19.586 1.00 54.34 155 ASN A N 1
ATOM 867 C CA . ASN A 1 155 ? 26.391 2.834 -19.279 1.00 49.36 155 ASN A CA 1
ATOM 868 C C . ASN A 1 155 ? 25.575 1.948 -18.370 1.00 46.58 155 ASN A C 1
ATOM 869 O O . ASN A 1 155 ? 25.641 2.071 -17.146 1.00 52.12 155 ASN A O 1
ATOM 874 N N . TYR A 1 156 ? 24.794 1.061 -18.959 1.00 49.57 156 TYR A N 1
ATOM 875 C CA . TYR A 1 156 ? 23.917 0.162 -18.182 1.00 50.67 156 TYR A CA 1
ATOM 876 C C . TYR A 1 156 ? 24.624 -0.743 -17.171 1.00 52.41 156 TYR A C 1
ATOM 877 O O . TYR A 1 156 ? 24.074 -1.030 -16.096 1.00 55.09 156 TYR A O 1
ATOM 886 N N . GLU A 1 157 ? 25.799 -1.242 -17.535 1.00 48.43 157 GLU A N 1
ATOM 887 C CA . GLU A 1 157 ? 26.507 -2.152 -16.652 1.00 53.66 157 GLU A CA 1
ATOM 888 C C . GLU A 1 157 ? 26.868 -1.327 -15.423 1.00 54.36 157 GLU A C 1
ATOM 889 O O . GLU A 1 157 ? 26.338 -1.568 -14.355 1.00 66.04 157 GLU A O 1
ATOM 895 N N . GLY A 1 158 ? 27.726 -0.327 -15.572 1.00 55.15 158 GLY A N 1
ATOM 896 C CA . GLY A 1 158 ? 27.946 0.620 -14.492 1.00 57.92 158 GLY A CA 1
ATOM 897 C C . GLY A 1 158 ? 26.693 0.932 -13.657 1.00 61.99 158 GLY A C 1
ATOM 898 O O . GLY A 1 158 ? 26.646 0.597 -12.469 1.00 62.69 158 GLY A O 1
ATOM 899 N N . CYS A 1 159 ? 25.673 1.563 -14.253 1.00 57.18 159 CYS A N 1
ATOM 900 C CA . CYS A 1 159 ? 24.433 1.837 -13.512 1.00 48.84 159 CYS A CA 1
ATOM 901 C C . CYS A 1 159 ? 24.076 0.709 -12.527 1.00 52.74 159 CYS A C 1
ATOM 902 O O . CYS A 1 159 ? 23.990 0.956 -11.325 1.00 59.04 159 CYS A O 1
ATOM 905 N N . VAL A 1 160 ? 23.917 -0.524 -12.998 1.00 48.70 160 VAL A N 1
ATOM 906 C CA . VAL A 1 160 ? 23.742 -1.670 -12.070 1.00 55.55 160 VAL A CA 1
ATOM 907 C C . VAL A 1 160 ? 24.798 -1.849 -10.943 1.00 57.90 160 VAL A C 1
ATOM 908 O O . VAL A 1 160 ? 24.427 -1.951 -9.751 1.00 59.31 160 VAL A O 1
ATOM 912 N N . ARG A 1 161 ? 26.090 -1.907 -11.301 1.00 54.24 161 ARG A N 1
ATOM 913 C CA . ARG A 1 161 ? 27.162 -2.024 -10.276 1.00 52.97 161 ARG A CA 1
ATOM 914 C C . ARG A 1 161 ? 27.075 -0.877 -9.275 1.00 49.52 161 ARG A C 1
ATOM 915 O O . ARG A 1 161 ? 27.268 -1.100 -8.057 1.00 49.57 161 ARG A O 1
ATOM 923 N N . CYS A 1 162 ? 26.745 0.329 -9.779 1.00 48.50 162 CYS A N 1
ATOM 924 C CA . CYS A 1 162 ? 26.564 1.528 -8.936 1.00 46.33 162 CYS A CA 1
ATOM 925 C C . CYS A 1 162 ? 25.468 1.290 -7.922 1.00 48.01 162 CYS A C 1
ATOM 926 O O . CYS A 1 162 ? 25.690 1.485 -6.717 1.00 47.18 162 CYS A O 1
ATOM 929 N N . LEU A 1 163 ? 24.318 0.804 -8.406 1.00 48.33 163 LEU A N 1
ATOM 930 C CA . LEU A 1 163 ? 23.188 0.462 -7.554 1.00 53.68 163 LEU A CA 1
ATOM 931 C C . LEU A 1 163 ? 23.611 -0.468 -6.420 1.00 53.84 163 LEU A C 1
ATOM 932 O O . LEU A 1 163 ? 23.370 -0.160 -5.245 1.00 55.18 163 LEU A O 1
ATOM 937 N N . GLN A 1 164 ? 24.272 -1.573 -6.751 1.00 51.06 164 GLN A N 1
ATOM 938 C CA . GLN A 1 164 ? 24.693 -2.523 -5.704 1.00 55.36 164 GLN A CA 1
ATOM 939 C C . GLN A 1 164 ? 25.520 -1.818 -4.624 1.00 49.82 164 GLN A C 1
ATOM 940 O O . GLN A 1 164 ? 25.218 -1.932 -3.430 1.00 54.03 164 GLN A O 1
ATOM 946 N N . GLN A 1 165 ? 26.541 -1.064 -5.022 1.00 47.16 165 GLN A N 1
ATOM 947 C CA . GLN A 1 165 ? 27.346 -0.386 -4.011 1.00 46.36 165 GLN A CA 1
ATOM 948 C C . GLN A 1 165 ? 26.481 0.504 -3.159 1.00 48.74 165 GLN A C 1
ATOM 949 O O . GLN A 1 165 ? 26.483 0.339 -1.946 1.00 52.79 165 GLN A O 1
ATOM 955 N N . VAL A 1 166 ? 25.712 1.404 -3.779 1.00 42.49 166 VAL A N 1
ATOM 956 C CA . VAL A 1 166 ? 24.766 2.241 -3.039 1.00 44.99 166 VAL A CA 1
ATOM 957 C C . VAL A 1 166 ? 23.906 1.424 -2.061 1.00 48.86 166 VAL A C 1
ATOM 958 O O . VAL A 1 166 ? 23.796 1.765 -0.875 1.00 52.66 166 VAL A O 1
ATOM 962 N N . ASP A 1 167 ? 23.318 0.321 -2.520 1.00 51.13 167 ASP A N 1
ATOM 963 C CA . ASP A 1 167 ? 22.528 -0.530 -1.601 1.00 48.28 167 ASP A CA 1
ATOM 964 C C . ASP A 1 167 ? 23.326 -1.113 -0.423 1.00 52.92 167 ASP A C 1
ATOM 965 O O . ASP A 1 167 ? 22.872 -0.999 0.729 1.00 56.44 167 ASP A O 1
ATOM 970 N N . ILE A 1 168 ? 24.468 -1.760 -0.714 1.00 42.89 168 ILE A N 1
ATOM 971 C CA . ILE A 1 168 ? 25.417 -2.137 0.317 1.00 43.94 168 ILE A CA 1
ATOM 972 C C . ILE A 1 168 ? 25.672 -0.935 1.218 1.00 40.05 168 ILE A C 1
ATOM 973 O O . ILE A 1 168 ? 25.449 -1.002 2.408 1.00 39.74 168 ILE A O 1
ATOM 978 N N . GLU A 1 169 ? 26.156 0.157 0.647 1.00 42.68 169 GLU A N 1
ATOM 979 C CA . GLU A 1 169 ? 26.552 1.320 1.447 1.00 47.85 169 GLU A CA 1
ATOM 980 C C . GLU A 1 169 ? 25.475 1.946 2.336 1.00 43.82 169 GLU A C 1
ATOM 981 O O . GLU A 1 169 ? 25.758 2.218 3.494 1.00 45.31 169 GLU A O 1
ATOM 987 N N . TYR A 1 170 ? 24.241 2.114 1.857 1.00 44.39 170 TYR A N 1
ATOM 988 C CA . TYR A 1 170 ? 23.212 2.689 2.753 1.00 46.57 170 TYR A CA 1
ATOM 989 C C . TYR A 1 170 ? 22.862 1.763 3.870 1.00 47.97 170 TYR A C 1
ATOM 990 O O . TYR A 1 170 ? 22.586 2.227 4.986 1.00 51.65 170 TYR A O 1
ATOM 999 N N . LYS A 1 171 ? 22.866 0.462 3.577 1.00 48.49 171 LYS A N 1
ATOM 1000 C CA . LYS A 1 171 ? 22.569 -0.557 4.590 1.00 48.77 171 LYS A CA 1
ATOM 1001 C C . LYS A 1 171 ? 23.611 -0.657 5.691 1.00 47.96 171 LYS A C 1
ATOM 1002 O O . LYS A 1 171 ? 23.277 -0.903 6.853 1.00 56.61 171 LYS A O 1
ATOM 1008 N N . ALA A 1 172 ? 24.868 -0.443 5.344 1.00 48.32 172 ALA A N 1
ATOM 1009 C CA . ALA A 1 172 ? 25.919 -0.423 6.361 1.00 46.12 172 ALA A CA 1
ATOM 1010 C C . ALA A 1 172 ? 25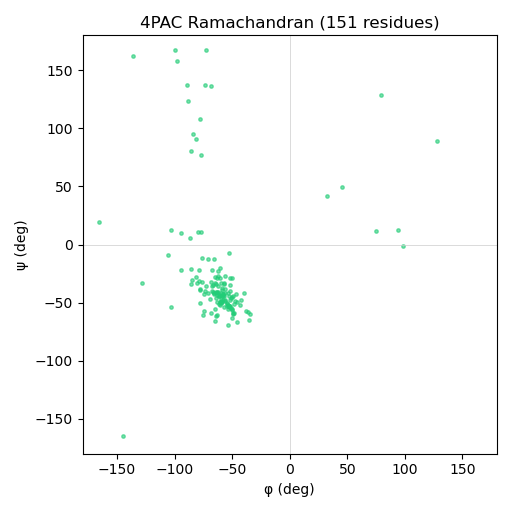.838 0.872 7.182 1.00 45.01 172 ALA A C 1
ATOM 1011 O O . ALA A 1 172 ? 25.975 0.851 8.397 1.00 47.51 172 ALA A O 1
ATOM 1013 N N . LEU A 1 173 ? 25.563 2.004 6.545 1.00 43.95 173 LEU A N 1
ATOM 1014 C CA . LEU A 1 173 ? 25.341 3.221 7.328 1.00 42.05 173 LEU A CA 1
ATOM 1015 C C . LEU A 1 173 ? 24.188 3.100 8.338 1.00 44.01 173 LEU A C 1
ATOM 1016 O O . LEU A 1 173 ? 24.280 3.602 9.443 1.00 50.56 173 LEU A O 1
ATOM 1021 N N . LYS A 1 174 ? 23.097 2.443 7.965 1.00 46.50 174 LYS A N 1
ATOM 1022 C CA . LYS A 1 174 ? 21.952 2.302 8.871 1.00 41.65 174 LYS A CA 1
ATOM 1023 C C . LYS A 1 174 ? 22.362 1.583 10.134 1.00 43.98 174 LYS A C 1
ATOM 1024 O O . LYS A 1 174 ? 22.080 2.070 11.220 1.00 50.03 174 LYS A O 1
ATOM 1030 N N . THR A 1 175 ? 23.039 0.439 9.982 1.00 42.05 175 THR A N 1
ATOM 1031 C CA . THR A 1 175 ? 23.559 -0.384 11.082 1.00 44.17 175 THR A CA 1
ATOM 1032 C C . THR A 1 175 ? 24.441 0.416 12.035 1.00 47.85 175 THR A C 1
ATOM 1033 O O . THR A 1 175 ? 24.246 0.367 13.240 1.00 56.77 175 THR A O 1
ATOM 1037 N N . LYS A 1 176 ? 25.428 1.128 11.487 1.00 49.38 176 LYS A N 1
ATOM 1038 C CA . LYS A 1 176 ? 26.344 1.967 12.272 1.00 43.68 176 LYS A CA 1
ATOM 1039 C C . LYS A 1 176 ? 25.644 3.021 13.065 1.00 41.26 176 LYS A C 1
ATOM 1040 O O . LYS A 1 176 ? 26.014 3.272 14.204 1.00 46.14 176 LYS A O 1
ATOM 1046 N N . LEU A 1 177 ? 24.650 3.675 12.465 1.00 43.49 177 LEU A N 1
ATOM 1047 C CA . LEU A 1 177 ? 23.957 4.766 13.164 1.00 40.96 177 LEU A CA 1
ATOM 1048 C C . LEU A 1 177 ? 22.990 4.249 14.195 1.00 44.21 177 LEU A C 1
ATOM 1049 O O . LEU A 1 177 ? 22.812 4.922 15.216 1.00 45.98 177 LEU A O 1
ATOM 1054 N N . GLN A 1 178 ? 22.385 3.070 13.947 1.00 47.07 178 GLN A N 1
ATOM 1055 C CA . GLN A 1 178 ? 21.640 2.327 15.006 1.00 51.83 178 GLN A CA 1
ATOM 1056 C C . GLN A 1 178 ? 22.486 2.186 16.248 1.00 48.99 178 GLN A C 1
ATOM 1057 O O . GLN A 1 178 ? 22.046 2.579 17.354 1.00 42.81 178 GLN A O 1
ATOM 1063 N N . ASP A 1 179 ? 23.676 1.586 16.060 1.00 45.15 179 ASP A N 1
ATOM 1064 C CA . ASP A 1 179 ? 24.616 1.390 17.142 1.00 42.75 179 ASP A CA 1
ATOM 1065 C C . ASP A 1 179 ? 24.766 2.699 17.828 1.00 40.81 179 ASP A C 1
ATOM 1066 O O . ASP A 1 179 ? 24.504 2.803 19.022 1.00 52.20 179 ASP A O 1
ATOM 1071 N N . MET A 1 180 ? 25.126 3.716 17.070 1.00 37.39 180 MET A N 1
ATOM 1072 C CA . MET A 1 180 ? 25.422 5.018 17.652 1.00 38.14 180 MET A CA 1
ATOM 1073 C C . MET A 1 180 ? 24.253 5.462 18.496 1.00 39.27 180 MET A C 1
ATOM 1074 O O . MET A 1 180 ? 24.426 5.764 19.671 1.00 40.65 180 MET A O 1
ATOM 1079 N N . PHE A 1 181 ? 23.045 5.446 17.925 1.00 41.27 181 PHE A N 1
ATOM 1080 C CA . PHE A 1 181 ? 21.876 5.853 18.693 1.00 44.51 181 PHE A CA 1
ATOM 1081 C C . PHE A 1 181 ? 21.627 4.969 19.883 1.00 43.65 181 PHE A C 1
ATOM 1082 O O . PHE A 1 181 ? 21.296 5.472 20.959 1.00 45.19 181 PHE A O 1
ATOM 1090 N N . ASN A 1 182 ? 21.794 3.662 19.712 1.00 44.39 182 ASN A N 1
ATOM 1091 C CA . ASN A 1 182 ? 21.714 2.778 20.860 1.00 46.27 182 ASN A CA 1
ATOM 1092 C C . ASN A 1 182 ? 22.605 3.273 21.957 1.00 50.32 182 ASN A C 1
ATOM 1093 O O . ASN A 1 182 ? 22.148 3.509 23.088 1.00 52.67 182 ASN A O 1
ATOM 1098 N N . LEU A 1 183 ? 23.874 3.455 21.607 1.00 47.70 183 LEU A N 1
ATOM 1099 C CA . LEU A 1 183 ? 24.859 4.021 22.510 1.00 46.95 183 LEU A CA 1
ATOM 1100 C C . LEU A 1 183 ? 24.411 5.311 23.158 1.00 49.07 183 LEU A C 1
ATOM 1101 O O . LEU A 1 183 ? 24.565 5.481 24.368 1.00 48.71 183 LEU A O 1
ATOM 1106 N N . GLU A 1 184 ? 23.837 6.230 22.388 1.00 55.49 184 GLU A N 1
ATOM 1107 C CA . GLU A 1 184 ? 23.194 7.403 23.025 1.00 52.46 184 GLU A CA 1
ATOM 1108 C C . GLU A 1 184 ? 22.154 7.042 24.142 1.00 53.13 184 GLU A C 1
ATOM 1109 O O . GLU A 1 184 ? 22.273 7.537 25.272 1.00 50.19 184 GLU A O 1
ATOM 1115 N N . LYS A 1 185 ? 21.176 6.174 23.840 1.00 52.55 185 LYS A N 1
ATOM 1116 C CA . LYS A 1 185 ? 20.198 5.625 24.822 1.00 51.83 185 LYS A CA 1
ATOM 1117 C C . LYS A 1 185 ? 20.815 4.982 26.126 1.00 55.68 185 LYS A C 1
ATOM 1118 O O . LYS A 1 185 ? 20.383 5.251 27.275 1.00 55.47 185 LYS A O 1
ATOM 1124 N N . GLN A 1 186 ? 21.820 4.131 25.926 1.00 51.59 186 GLN A N 1
ATOM 1125 C CA . GLN A 1 186 ? 22.601 3.542 27.002 1.00 53.91 186 GLN A CA 1
ATOM 1126 C C . GLN A 1 186 ? 23.259 4.591 27.914 1.00 61.38 186 GLN A C 1
ATOM 1127 O O . GLN A 1 186 ? 23.429 4.349 29.105 1.00 72.67 186 GLN A O 1
ATOM 1133 N N . ILE A 1 187 ? 23.664 5.728 27.363 1.00 57.81 187 ILE A N 1
ATOM 1134 C CA . ILE A 1 187 ? 24.202 6.810 28.180 1.00 59.77 187 ILE A CA 1
ATOM 1135 C C . ILE A 1 187 ? 23.116 7.605 28.905 1.00 64.43 187 ILE A C 1
ATOM 1136 O O . ILE A 1 187 ? 23.225 7.829 30.109 1.00 69.93 187 ILE A O 1
ATOM 1141 N N . ILE A 1 188 ? 22.099 8.047 28.159 1.00 60.75 188 ILE A N 1
ATOM 1142 C CA . ILE A 1 188 ? 21.026 8.912 28.667 1.00 60.92 188 ILE A CA 1
ATOM 1143 C C . ILE A 1 188 ? 20.393 8.291 29.911 1.00 63.34 188 ILE A C 1
ATOM 1144 O O . ILE A 1 188 ? 20.531 8.823 31.008 1.00 70.05 188 ILE A O 1
ATOM 1149 N N . GLN A 1 189 ? 19.665 7.192 29.752 1.00 75.10 189 GLN A N 1
ATOM 1150 C CA . GLN A 1 189 ? 19.264 6.426 30.938 1.00 77.80 189 GLN A CA 1
ATOM 1151 C C . GLN A 1 189 ? 20.582 5.792 31.291 1.00 63.78 189 GLN A C 1
ATOM 1152 O O . GLN A 1 189 ? 21.308 5.376 30.395 1.00 76.92 189 GLN A O 1
ATOM 1158 N N . ALA A 1 190 ? 20.897 5.778 32.574 1.00 50.40 190 ALA A N 1
ATOM 1159 C CA . ALA A 1 190 ? 22.279 5.621 33.107 1.00 59.42 190 ALA A CA 1
ATOM 1160 C C . ALA A 1 190 ? 22.886 6.965 33.469 1.00 63.16 190 ALA A C 1
ATOM 1161 O O . ALA A 1 190 ? 24.031 7.016 33.902 1.00 62.31 190 ALA A O 1
ATOM 1163 N N . GLY A 1 191 ? 22.117 8.032 33.224 1.00 64.50 191 GLY A N 1
ATOM 1164 C CA . GLY A 1 191 ? 22.306 9.363 33.796 1.00 61.45 191 GLY A CA 1
ATOM 1165 C C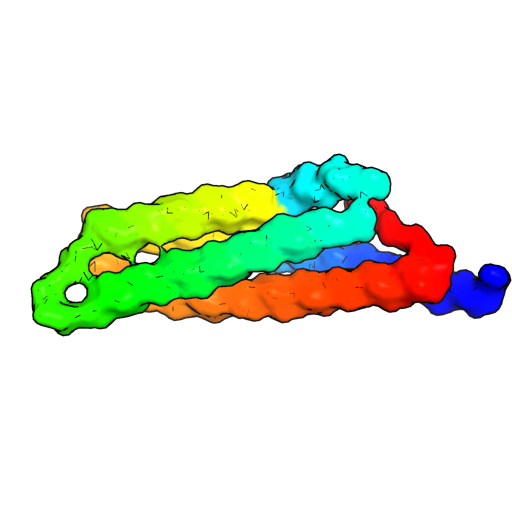 . GLY A 1 191 ? 23.400 10.311 33.331 1.00 62.93 191 GLY A C 1
ATOM 1166 O O . GLY A 1 191 ? 23.647 11.313 34.000 1.00 68.22 191 GLY A O 1
ATOM 1167 N N . GLY A 1 192 ? 24.058 10.017 32.211 1.00 64.73 192 GLY A N 1
ATOM 1168 C CA . GLY A 1 192 ? 25.130 10.875 31.680 1.00 65.45 192 GLY A CA 1
ATOM 1169 C C . GLY A 1 192 ? 24.623 11.763 30.556 1.00 71.80 192 GLY A C 1
ATOM 1170 O O . GLY A 1 192 ? 23.495 11.560 30.074 1.00 72.32 192 GLY A O 1
ATOM 1171 N N . ILE A 1 193 ? 25.429 12.762 30.164 1.00 69.82 193 ILE A N 1
ATOM 1172 C CA . ILE A 1 193 ? 25.124 13.590 28.983 1.00 73.88 193 ILE A CA 1
ATOM 1173 C C . ILE A 1 193 ? 25.897 13.094 27.758 1.00 80.71 193 ILE A C 1
ATOM 1174 O O . ILE A 1 193 ? 26.917 12.406 27.921 1.00 75.08 193 ILE A O 1
ATOM 1179 N N . VAL A 1 194 ? 25.398 13.421 26.554 1.00 79.97 194 VAL A N 1
ATOM 1180 C CA . VAL A 1 194 ? 26.089 13.080 25.289 1.00 81.21 194 VAL A CA 1
ATOM 1181 C C . VAL A 1 194 ? 27.095 14.179 24.853 1.00 80.91 194 VAL A C 1
ATOM 1182 O O . VAL A 1 194 ? 26.718 15.353 24.716 1.00 69.53 194 VAL A O 1
ATOM 1186 N N . PRO A 1 195 ? 28.384 13.796 24.661 1.00 89.99 195 PRO A N 1
ATOM 1187 C CA . PRO A 1 195 ? 29.452 14.747 24.294 1.00 107.04 195 PRO A CA 1
ATOM 1188 C C . PRO A 1 195 ? 29.328 15.345 22.887 1.00 111.81 195 PRO A C 1
ATOM 1189 O O . PRO A 1 195 ? 29.063 14.620 21.915 1.00 103.89 195 PRO A O 1
ATOM 1193 N N . GLN A 1 196 ? 29.565 16.653 22.795 1.00 109.69 196 GLN A N 1
ATOM 1194 C CA . GLN A 1 196 ? 29.443 17.385 21.538 1.00 110.43 196 GLN A CA 1
ATOM 1195 C C . GLN A 1 196 ? 30.460 16.986 20.429 1.00 114.77 196 GLN A C 1
ATOM 1196 O O . GLN A 1 196 ? 30.266 17.361 19.268 1.00 133.74 196 GLN A O 1
ATOM 1202 N N . VAL A 1 197 ? 31.508 16.223 20.768 1.00 107.18 197 VAL A N 1
ATOM 1203 C CA . VAL A 1 197 ? 32.578 15.818 19.800 1.00 104.63 197 VAL A CA 1
ATOM 1204 C C . VAL A 1 197 ? 32.937 16.904 18.754 1.00 103.99 197 VAL A C 1
ATOM 1205 O O . VAL A 1 197 ? 34.096 17.312 18.603 1.00 89.32 197 VAL A O 1
#

Nearest PDB structures (foldseek):
  4pac-assembly1_A  TM=1.007E+00  e=8.798E-21  Arabidopsis thaliana
  4euk-assembly1_B  TM=9.668E-01  e=2.151E-12  Arabidopsis thaliana
  3us6-assembly1_A  TM=9.714E-01  e=1.030E-11  Medicago truncatula
  1wn0-assembly4_D  TM=9.259E-01  e=1.716E-09  Zea mays
  1yvi-assembly1_A  TM=9.097E-01  e=3.754E-09  Oryza sativa

CATH classification: 1.20.120.160